Protein AF-A0A2T0UNH3-F1 (afdb_monomer)

Structure (mmCIF, N/CA/C/O backbone):
data_AF-A0A2T0UNH3-F1
#
_entry.id   AF-A0A2T0UNH3-F1
#
loop_
_atom_site.group_PDB
_atom_site.id
_atom_site.type_symbol
_atom_site.label_atom_id
_atom_site.label_alt_id
_atom_site.label_comp_id
_atom_site.label_asym_id
_atom_site.label_entity_id
_atom_site.label_seq_id
_atom_site.pdbx_PDB_ins_code
_atom_site.Cartn_x
_atom_site.Cartn_y
_atom_site.Cartn_z
_atom_site.occupancy
_atom_site.B_iso_or_equiv
_atom_site.auth_seq_id
_atom_site.auth_comp_id
_atom_site.auth_asym_id
_atom_site.auth_atom_id
_atom_site.pdbx_PDB_model_num
ATOM 1 N N . MET A 1 1 ? -21.441 10.831 -38.126 1.00 39.22 1 MET A N 1
ATOM 2 C CA . MET A 1 1 ? -20.653 12.075 -38.271 1.00 39.22 1 MET A CA 1
ATOM 3 C C . MET A 1 1 ? -20.187 12.499 -36.891 1.00 39.22 1 MET A C 1
ATOM 5 O O . MET A 1 1 ? -21.005 12.599 -35.989 1.00 39.22 1 MET A O 1
ATOM 9 N N . ILE A 1 2 ? -18.871 12.618 -36.735 1.00 48.09 2 ILE A N 1
ATOM 10 C CA . ILE A 1 2 ? -18.141 12.931 -35.501 1.00 48.09 2 ILE A CA 1
ATOM 11 C C . ILE A 1 2 ? -18.104 14.447 -35.319 1.00 48.09 2 ILE A C 1
ATOM 13 O O . ILE A 1 2 ? -17.735 15.131 -36.270 1.00 48.09 2 ILE A O 1
ATOM 17 N N . THR A 1 3 ? -18.340 14.941 -34.100 1.00 41.69 3 THR A N 1
ATOM 18 C CA . TH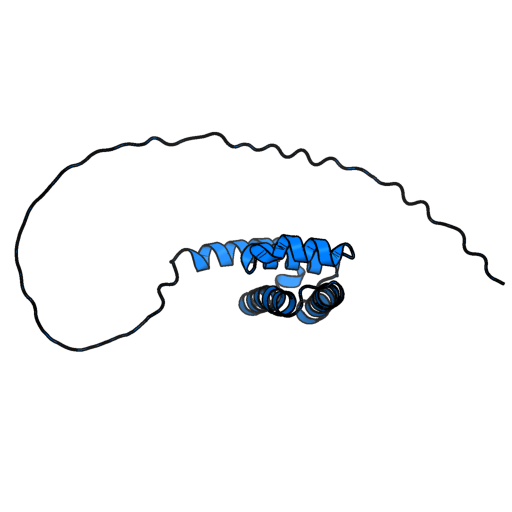R A 1 3 ? -17.769 16.230 -33.677 1.00 41.69 3 THR A CA 1
ATOM 19 C C . THR A 1 3 ? -17.400 16.196 -32.190 1.00 41.69 3 THR A C 1
ATOM 21 O O . THR A 1 3 ? -18.222 16.465 -31.320 1.00 41.69 3 THR A O 1
ATOM 24 N N . LEU A 1 4 ? -16.133 15.869 -31.915 1.00 49.72 4 LEU A N 1
ATOM 25 C CA . LEU A 1 4 ? -15.428 16.170 -30.665 1.00 49.72 4 LEU A CA 1
ATOM 26 C C . LEU A 1 4 ? -15.281 17.696 -30.518 1.00 49.72 4 LEU A C 1
ATOM 28 O O . LEU A 1 4 ? -14.864 18.357 -31.473 1.00 49.72 4 LEU A O 1
ATOM 32 N N . ARG A 1 5 ? -15.501 18.256 -29.322 1.00 51.88 5 ARG A N 1
ATOM 33 C CA . ARG A 1 5 ? -14.946 19.571 -28.953 1.00 51.88 5 ARG A CA 1
ATOM 34 C C . ARG A 1 5 ? -14.256 19.510 -27.590 1.00 51.88 5 ARG A C 1
ATOM 36 O O . ARG A 1 5 ? -14.778 18.954 -26.634 1.00 51.88 5 ARG A O 1
ATOM 43 N N . LYS A 1 6 ? -13.032 20.037 -27.613 1.00 44.94 6 LYS A N 1
ATOM 44 C CA . LYS A 1 6 ? -11.930 19.943 -26.655 1.00 44.94 6 LYS A CA 1
ATOM 45 C C . LYS A 1 6 ? -12.176 20.612 -25.296 1.00 44.94 6 LYS A C 1
ATOM 47 O O . LYS A 1 6 ? -12.817 21.650 -25.194 1.00 44.94 6 LYS A O 1
ATOM 52 N N . THR A 1 7 ? -11.511 19.986 -24.333 1.00 50.41 7 THR A N 1
ATOM 53 C CA . THR A 1 7 ? -10.988 20.385 -23.022 1.00 50.41 7 THR A CA 1
ATOM 54 C C . THR A 1 7 ? -10.361 21.781 -22.912 1.00 50.41 7 THR A C 1
ATOM 56 O O . THR A 1 7 ? -9.535 22.154 -23.742 1.00 50.41 7 THR A O 1
ATOM 59 N N . THR A 1 8 ? -10.624 22.446 -21.777 1.00 50.28 8 THR A N 1
ATOM 60 C CA . THR A 1 8 ? -9.733 23.454 -21.173 1.00 50.28 8 THR A CA 1
ATOM 61 C C . THR A 1 8 ? -9.830 23.349 -19.646 1.00 50.28 8 THR A C 1
ATOM 63 O O . THR A 1 8 ? -10.726 23.933 -19.043 1.00 50.28 8 THR A O 1
ATOM 66 N N . THR A 1 9 ? -8.927 22.603 -19.010 1.00 53.62 9 THR A N 1
ATOM 67 C CA . THR A 1 9 ? -8.791 22.590 -17.544 1.00 53.62 9 THR A CA 1
ATOM 68 C C . THR A 1 9 ? -7.508 23.335 -17.194 1.00 53.62 9 THR A C 1
ATOM 70 O O . THR A 1 9 ? -6.419 22.921 -17.584 1.00 53.62 9 THR A O 1
ATOM 73 N N . LEU A 1 10 ? -7.657 24.484 -16.534 1.00 48.00 10 LEU A N 1
ATOM 74 C CA . LEU A 1 10 ? -6.567 25.352 -16.093 1.00 48.00 10 LEU A CA 1
ATOM 75 C C . LEU A 1 10 ? -5.771 24.673 -14.969 1.00 48.00 10 LEU A C 1
ATOM 77 O O . LEU A 1 10 ? -6.332 24.296 -13.943 1.00 48.00 10 LEU A O 1
ATOM 81 N N . PHE A 1 11 ? -4.460 24.546 -15.174 1.00 49.59 11 PHE A N 1
ATOM 82 C CA . PHE A 1 11 ? -3.486 24.141 -14.163 1.00 49.59 11 PHE A CA 1
ATOM 83 C C . PHE A 1 11 ? -3.411 25.204 -13.057 1.00 49.59 11 PHE A C 1
ATOM 85 O O . PHE A 1 11 ? -2.950 26.321 -13.293 1.00 49.59 11 PHE A O 1
ATOM 92 N N . ALA A 1 12 ? -3.849 24.853 -11.848 1.00 51.59 12 ALA A N 1
ATOM 93 C CA . ALA A 1 12 ? -3.575 25.614 -10.636 1.00 51.59 12 ALA A CA 1
ATOM 94 C C . ALA A 1 12 ? -2.286 25.071 -10.000 1.00 51.59 12 ALA A C 1
ATOM 96 O O . ALA A 1 12 ? -2.288 24.046 -9.321 1.00 51.59 12 ALA A O 1
ATOM 97 N N . SER A 1 13 ? -1.170 25.742 -10.268 1.00 51.03 13 SER A N 1
ATOM 98 C CA . SER A 1 13 ? 0.141 25.431 -9.699 1.00 51.03 13 SER A CA 1
ATOM 99 C C . SER A 1 13 ? 0.206 25.912 -8.245 1.00 51.03 13 SER A C 1
ATOM 101 O O . SER A 1 13 ? 0.462 27.087 -7.992 1.00 51.03 13 SER A O 1
ATOM 103 N N . ALA A 1 14 ? -0.031 25.022 -7.281 1.00 52.47 14 ALA A N 1
ATOM 104 C CA . ALA A 1 14 ? 0.230 25.294 -5.869 1.00 52.47 14 ALA A CA 1
ATOM 105 C C . ALA A 1 14 ? 1.663 24.856 -5.523 1.00 52.47 14 ALA A C 1
ATOM 107 O O . A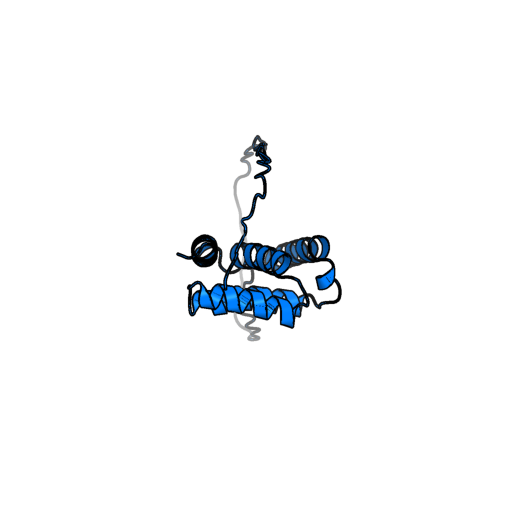LA A 1 14 ? 1.968 23.668 -5.455 1.00 52.47 14 ALA A O 1
ATOM 108 N N . ALA A 1 15 ? 2.552 25.833 -5.339 1.00 49.72 15 ALA A N 1
ATOM 109 C CA . ALA A 1 15 ? 3.910 25.621 -4.860 1.00 49.72 15 ALA A CA 1
ATOM 110 C C . ALA A 1 15 ? 3.882 25.277 -3.360 1.00 49.72 15 ALA A C 1
ATOM 112 O O . ALA A 1 15 ? 3.571 26.129 -2.529 1.00 49.72 15 ALA A O 1
ATOM 113 N N . LEU A 1 16 ? 4.206 24.033 -3.009 1.00 44.97 16 LEU A N 1
ATOM 114 C CA . LEU A 1 16 ? 4.454 23.631 -1.626 1.00 44.97 16 LEU A CA 1
ATOM 115 C C . LEU A 1 16 ? 5.902 23.983 -1.271 1.00 44.97 16 LEU A C 1
ATOM 117 O O . LEU A 1 16 ? 6.847 23.360 -1.751 1.00 44.97 16 LEU A O 1
ATOM 121 N N . ALA A 1 17 ? 6.070 25.016 -0.449 1.00 48.19 17 ALA A N 1
ATOM 122 C CA . ALA A 1 17 ? 7.346 25.364 0.155 1.00 48.19 17 ALA A CA 1
ATOM 123 C C . ALA A 1 17 ? 7.701 24.321 1.230 1.00 48.19 17 ALA A C 1
ATOM 125 O O . ALA A 1 17 ? 7.059 24.266 2.277 1.00 48.19 17 ALA A O 1
ATOM 126 N N . LEU A 1 18 ? 8.720 23.494 0.978 1.00 42.75 18 LEU A N 1
ATOM 127 C CA . LEU A 1 18 ? 9.323 22.643 2.003 1.00 42.75 18 LEU A CA 1
ATOM 128 C C . LEU A 1 18 ? 10.252 23.494 2.876 1.00 42.75 18 LEU A C 1
ATOM 130 O O . LEU A 1 18 ? 11.395 23.762 2.508 1.00 42.75 18 LEU A O 1
ATOM 134 N N . THR A 1 19 ? 9.786 23.908 4.050 1.00 54.16 19 THR A N 1
ATOM 135 C CA . THR A 1 19 ? 10.675 24.409 5.102 1.00 54.16 19 THR A CA 1
ATOM 136 C C . THR A 1 19 ? 11.268 23.216 5.849 1.00 54.16 19 THR A C 1
ATOM 138 O O . THR A 1 19 ? 10.614 22.636 6.713 1.00 54.16 19 THR A O 1
ATOM 141 N N . LEU A 1 20 ? 12.504 22.837 5.506 1.00 44.75 20 LEU A N 1
ATOM 142 C CA . LEU A 1 20 ? 13.321 21.950 6.334 1.00 44.75 20 LEU A CA 1
ATOM 143 C C . LEU A 1 20 ? 13.766 22.711 7.590 1.00 44.75 20 LEU A C 1
ATOM 145 O O . LEU A 1 20 ? 14.749 23.450 7.565 1.00 44.75 20 LEU A O 1
ATOM 149 N N . THR A 1 21 ? 13.072 22.518 8.706 1.00 48.03 21 THR A N 1
ATOM 150 C CA . THR A 1 21 ? 13.612 22.815 10.038 1.00 48.03 21 THR A CA 1
ATOM 151 C C . THR A 1 21 ? 14.458 21.629 10.494 1.00 48.03 21 THR A C 1
ATOM 153 O O . THR A 1 21 ? 13.979 20.717 11.159 1.00 48.03 21 THR A O 1
ATOM 156 N N . ALA A 1 22 ? 15.734 21.642 10.111 1.00 46.91 22 ALA A N 1
ATOM 157 C CA . ALA A 1 22 ? 16.765 20.773 10.667 1.00 46.91 22 ALA A CA 1
ATOM 158 C C . ALA A 1 22 ? 17.860 21.643 11.297 1.00 46.91 22 ALA A C 1
ATOM 160 O O . ALA A 1 22 ? 18.745 22.130 10.603 1.00 46.91 22 ALA A O 1
ATOM 161 N N . CYS A 1 23 ? 17.748 21.882 12.603 1.00 42.53 23 CYS A N 1
ATOM 162 C CA . CYS A 1 23 ? 18.802 22.344 13.515 1.00 42.53 23 CYS A CA 1
ATOM 163 C C . CYS A 1 23 ? 18.153 22.381 14.909 1.00 42.53 23 CYS A C 1
ATOM 165 O O . CYS A 1 23 ? 17.105 22.997 15.057 1.00 42.53 23 CYS A O 1
ATOM 167 N N . GLY A 1 24 ? 18.619 21.752 15.974 1.00 37.44 24 GLY A N 1
ATOM 168 C CA . GLY A 1 24 ? 19.834 21.017 16.279 1.00 37.44 24 GLY A CA 1
ATOM 169 C C . GLY A 1 24 ? 19.807 20.765 17.795 1.00 37.44 24 GLY A C 1
ATOM 170 O O . GLY A 1 24 ? 19.080 21.448 18.518 1.00 37.44 24 GLY A O 1
ATOM 171 N N . GLY A 1 25 ? 20.587 19.797 18.270 1.00 38.38 25 GLY A N 1
ATOM 172 C CA . GLY A 1 25 ? 20.821 19.582 19.700 1.00 38.38 25 GLY A CA 1
ATOM 173 C C . GLY A 1 25 ? 20.737 18.113 20.096 1.00 38.38 25 GLY A C 1
ATOM 174 O O . GLY A 1 25 ? 19.662 17.528 20.084 1.00 38.38 25 GLY A O 1
ATOM 175 N N . SER A 1 26 ? 21.877 17.503 20.414 1.00 41.50 26 SER A N 1
ATOM 176 C CA . SER A 1 26 ? 22.329 17.460 21.808 1.00 41.50 26 SER A CA 1
ATOM 177 C C . SER A 1 26 ? 23.650 16.696 21.926 1.00 41.50 26 SER A C 1
ATOM 179 O O . SER A 1 26 ? 23.747 15.510 21.629 1.00 41.50 26 SER A O 1
ATOM 181 N N . ASP A 1 27 ? 24.656 17.473 22.307 1.00 42.16 27 ASP A N 1
ATOM 182 C CA . ASP A 1 27 ? 25.744 17.210 23.249 1.00 42.16 27 ASP A CA 1
ATOM 183 C C . ASP A 1 27 ? 26.178 15.759 23.509 1.00 42.16 27 ASP A C 1
ATOM 185 O O . ASP A 1 27 ? 25.543 14.975 24.212 1.00 42.16 27 ASP A O 1
ATOM 189 N N . SER A 1 28 ? 27.385 15.472 23.032 1.00 45.50 28 SER A N 1
ATOM 190 C CA . SER A 1 28 ? 28.269 14.421 23.516 1.00 45.50 28 SER A CA 1
ATOM 191 C C . SER A 1 28 ? 28.758 14.729 24.937 1.00 45.50 28 SER A C 1
ATOM 193 O O . SER A 1 28 ? 29.554 15.649 25.120 1.00 45.50 28 SER A O 1
ATOM 195 N N . ASN A 1 29 ? 28.347 13.916 25.914 1.00 43.09 29 ASN A N 1
ATOM 196 C CA . ASN A 1 29 ? 29.025 13.790 27.205 1.00 43.09 29 ASN A CA 1
ATOM 197 C C . ASN A 1 29 ? 29.583 12.371 27.358 1.00 43.09 29 ASN A C 1
ATOM 199 O O . ASN A 1 29 ? 28.872 11.407 27.635 1.00 43.09 29 ASN A O 1
ATOM 203 N N . THR A 1 30 ? 30.889 12.289 27.134 1.00 46.62 30 THR A N 1
ATOM 204 C CA . THR A 1 30 ? 31.791 11.248 27.619 1.00 46.62 30 THR A CA 1
ATOM 205 C C . THR A 1 30 ? 31.908 11.376 29.132 1.00 46.62 30 THR A C 1
ATOM 207 O O . THR A 1 30 ? 32.271 12.456 29.574 1.00 46.62 30 THR A O 1
ATOM 210 N N . GLU A 1 31 ? 31.665 10.299 29.888 1.00 46.16 31 GLU A N 1
ATOM 211 C CA . GLU A 1 31 ? 32.376 9.949 31.135 1.00 46.16 31 GLU A CA 1
ATOM 212 C C . GLU A 1 31 ? 31.815 8.644 31.738 1.00 46.16 31 GLU A C 1
ATOM 214 O O . GLU A 1 31 ? 30.650 8.574 32.118 1.00 46.16 31 GLU A O 1
ATOM 219 N N . SER A 1 32 ? 32.635 7.590 31.825 1.00 38.12 32 SER A N 1
ATOM 220 C CA . SER A 1 32 ? 33.084 7.009 33.106 1.00 38.12 32 SER A CA 1
ATOM 221 C C . SER A 1 32 ? 33.741 5.634 32.902 1.00 38.12 32 SER A C 1
ATOM 223 O O . SER A 1 32 ? 33.213 4.745 32.234 1.00 38.12 32 SER A O 1
ATOM 225 N N . SER A 1 33 ? 34.933 5.507 33.475 1.00 44.75 33 SER A N 1
ATOM 226 C CA . SER A 1 33 ? 35.885 4.400 33.386 1.00 44.75 33 SER A CA 1
ATOM 227 C C . SER A 1 33 ? 35.573 3.229 34.336 1.00 44.75 33 SER A C 1
ATOM 229 O O . SER A 1 33 ? 35.075 3.463 35.428 1.00 44.75 33 SER A O 1
ATOM 231 N N . GLY A 1 34 ? 35.976 2.014 33.917 1.00 39.38 34 GLY A N 1
ATOM 232 C CA . GLY A 1 34 ? 36.617 0.906 34.677 1.00 39.38 34 GLY A CA 1
ATOM 233 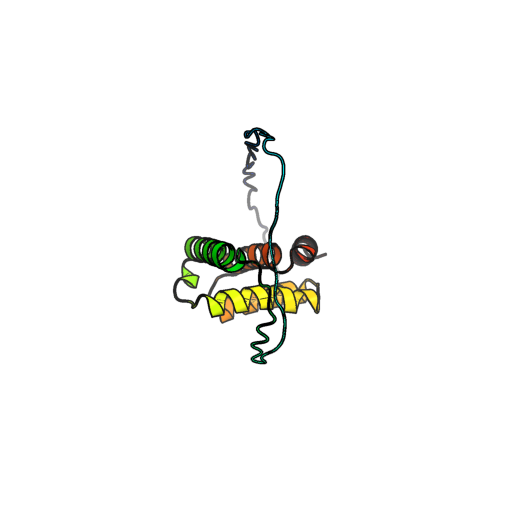C C . GLY A 1 34 ? 36.039 0.434 36.029 1.00 39.38 34 GLY A C 1
ATOM 234 O O . GLY A 1 34 ? 35.911 1.217 36.958 1.00 39.38 34 GLY A O 1
ATOM 235 N N . ASP A 1 35 ? 35.663 -0.845 36.197 1.00 47.28 35 ASP A N 1
ATOM 236 C CA . ASP A 1 35 ? 36.495 -2.052 36.501 1.00 47.28 35 ASP A CA 1
ATOM 237 C C . ASP A 1 35 ? 36.211 -2.484 37.971 1.00 47.28 35 ASP A C 1
ATOM 239 O O . ASP A 1 35 ? 36.369 -1.680 38.882 1.00 47.28 35 ASP A O 1
ATOM 243 N N . THR A 1 36 ? 35.670 -3.659 38.336 1.00 49.00 36 THR A N 1
ATOM 244 C CA . THR A 1 36 ? 36.396 -4.934 38.542 1.00 49.00 36 THR A CA 1
ATOM 245 C C . THR A 1 36 ? 35.472 -6.010 39.188 1.00 49.00 36 THR A C 1
ATOM 247 O O . THR A 1 36 ? 34.760 -5.725 40.145 1.00 49.00 36 THR A O 1
ATOM 250 N N . THR A 1 37 ? 35.572 -7.260 38.700 1.00 43.78 37 THR A N 1
ATOM 251 C CA . THR A 1 37 ? 35.757 -8.539 39.454 1.00 43.78 37 THR A CA 1
ATOM 252 C C . THR A 1 37 ? 34.660 -9.129 40.388 1.00 43.78 37 THR A C 1
ATOM 254 O O . THR A 1 37 ? 34.420 -8.609 41.472 1.00 43.78 37 THR A O 1
ATOM 257 N N . THR A 1 38 ? 34.149 -10.350 40.084 1.00 41.97 38 THR A N 1
ATOM 258 C CA . THR A 1 38 ? 34.406 -11.640 40.824 1.00 41.97 38 THR A CA 1
ATOM 259 C C . THR A 1 38 ? 33.360 -12.765 40.586 1.00 41.97 38 THR A C 1
ATOM 261 O O . THR A 1 38 ? 32.181 -12.574 40.848 1.00 41.97 38 THR A O 1
ATOM 264 N N . ASN A 1 39 ? 33.869 -13.956 40.205 1.00 39.19 39 ASN A N 1
ATOM 265 C CA . ASN A 1 39 ? 33.392 -15.361 40.340 1.00 39.19 39 ASN A CA 1
ATOM 266 C C . ASN A 1 39 ? 31.980 -15.780 39.874 1.00 39.19 39 ASN A C 1
ATOM 268 O O . ASN A 1 39 ? 30.976 -15.318 40.390 1.00 39.19 39 ASN A O 1
ATOM 272 N N . ALA A 1 40 ? 31.827 -16.665 38.880 1.00 42.09 40 ALA A N 1
ATOM 273 C CA . ALA A 1 40 ? 32.172 -18.103 38.782 1.00 42.09 40 ALA A CA 1
ATOM 274 C C . ALA A 1 40 ? 30.986 -19.029 39.118 1.00 42.09 40 ALA A C 1
ATOM 276 O O . ALA A 1 40 ? 30.621 -19.172 40.281 1.00 42.09 40 ALA A O 1
ATOM 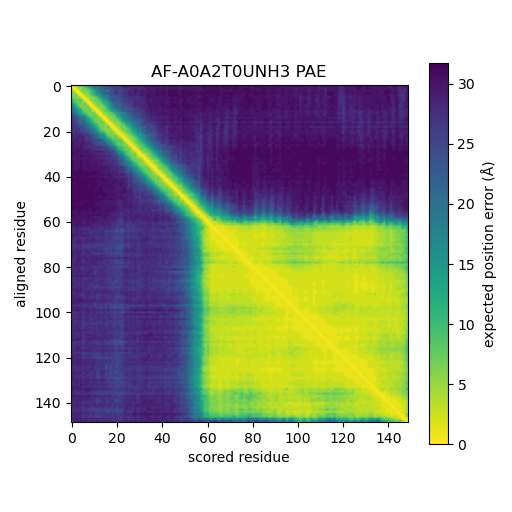277 N N . SER A 1 41 ? 30.448 -19.708 38.094 1.00 38.50 41 SER A N 1
ATOM 278 C CA . SER A 1 41 ? 30.220 -21.169 38.017 1.00 38.50 41 SER A CA 1
ATOM 279 C C . SER A 1 41 ? 29.269 -21.502 36.857 1.00 38.50 41 SER A C 1
ATOM 281 O O . SER A 1 41 ? 28.132 -21.053 36.807 1.00 38.50 41 SER A O 1
ATOM 283 N N . SER A 1 42 ? 29.748 -22.320 35.926 1.00 42.75 42 SER A N 1
ATOM 284 C CA . SER A 1 42 ? 28.959 -23.211 35.058 1.00 42.75 42 SER A CA 1
ATOM 285 C C . SER A 1 42 ? 29.356 -24.652 35.443 1.00 42.75 42 SER A C 1
ATOM 287 O O . SER A 1 42 ? 30.453 -24.784 35.997 1.00 42.75 42 SER A O 1
ATOM 289 N N . PRO A 1 43 ? 28.584 -25.731 35.159 1.00 57.38 43 PRO A N 1
ATOM 290 C CA . PRO A 1 43 ? 27.605 -25.850 34.069 1.00 57.38 43 PRO A CA 1
ATOM 291 C C . PRO A 1 43 ? 26.324 -26.696 34.348 1.00 57.38 43 PRO A C 1
ATOM 293 O O . PRO A 1 43 ? 26.152 -27.317 35.393 1.00 57.38 43 PRO A O 1
ATOM 296 N N . THR A 1 44 ? 25.506 -26.785 33.287 1.00 46.66 44 THR A N 1
ATOM 297 C CA . THR A 1 44 ? 24.525 -27.826 32.883 1.00 46.66 44 THR A CA 1
ATOM 298 C C . THR A 1 44 ? 23.153 -27.927 33.560 1.00 46.66 44 THR A C 1
ATOM 300 O O . THR A 1 44 ? 23.028 -28.276 34.728 1.00 46.66 44 THR A O 1
ATOM 303 N N . GLY A 1 45 ? 22.116 -27.764 32.729 1.00 36.16 45 GLY A N 1
ATOM 304 C CA . GLY A 1 45 ? 20.734 -28.148 33.003 1.00 36.16 45 GLY A CA 1
ATOM 305 C C . GLY A 1 45 ? 19.780 -27.634 31.923 1.00 36.16 45 GLY A C 1
ATOM 306 O O . GLY A 1 45 ? 19.241 -26.545 32.058 1.00 36.16 45 GLY A O 1
ATOM 307 N N . ASP A 1 46 ? 19.633 -28.412 30.851 1.00 48.69 46 ASP A N 1
ATOM 308 C CA . ASP A 1 46 ? 18.646 -28.303 29.769 1.00 48.69 46 ASP A CA 1
ATOM 309 C C . ASP A 1 46 ? 17.281 -27.729 30.194 1.00 48.69 46 ASP A C 1
ATOM 311 O O . ASP A 1 46 ? 16.594 -28.310 31.031 1.00 48.69 46 ASP A O 1
ATOM 315 N N . THR A 1 47 ? 16.849 -26.639 29.554 1.00 42.47 47 THR A N 1
ATOM 316 C CA . THR A 1 47 ? 15.492 -26.471 28.999 1.00 42.47 47 THR A CA 1
ATOM 317 C C . THR A 1 47 ? 15.562 -25.338 27.978 1.00 42.47 47 THR A C 1
ATOM 319 O O . THR A 1 47 ? 15.636 -24.163 28.329 1.00 42.47 47 THR A O 1
ATOM 322 N N . SER A 1 48 ? 15.584 -25.707 26.700 1.00 49.12 48 SER A N 1
ATOM 323 C CA . SER A 1 48 ? 15.459 -24.778 25.580 1.00 49.12 48 SER A CA 1
ATOM 324 C C . SER A 1 48 ? 14.036 -24.211 25.524 1.00 49.12 48 SER A C 1
ATOM 326 O O . SER A 1 48 ? 13.077 -24.982 25.443 1.00 49.12 48 SER A O 1
ATOM 328 N N . PRO A 1 49 ? 13.880 -22.882 25.487 1.00 44.19 49 PRO A N 1
ATOM 329 C CA . PRO A 1 49 ? 12.977 -22.288 24.523 1.00 44.19 49 PRO A CA 1
ATOM 330 C C . PRO A 1 49 ? 13.822 -21.576 23.470 1.00 44.19 49 PRO A C 1
ATOM 332 O O . PRO A 1 49 ? 14.284 -20.452 23.655 1.00 44.19 49 PRO A O 1
ATOM 335 N N . SER A 1 50 ? 14.010 -22.238 22.332 1.00 45.50 50 SER A N 1
ATOM 336 C CA . SER A 1 50 ? 14.315 -21.545 21.087 1.00 45.50 50 SER A CA 1
ATOM 337 C C . SER A 1 50 ? 13.090 -20.714 20.699 1.00 45.50 50 SER A C 1
ATOM 339 O O . SER A 1 50 ? 12.240 -21.167 19.943 1.00 45.50 50 SER A O 1
ATOM 341 N N . THR A 1 51 ? 12.983 -19.497 21.226 1.00 41.84 51 THR A N 1
ATOM 342 C CA . THR A 1 51 ? 12.318 -18.403 20.509 1.00 41.84 51 THR A CA 1
ATOM 343 C C . THR A 1 51 ? 13.405 -17.598 19.823 1.00 41.84 51 THR A C 1
ATOM 345 O O . THR A 1 51 ? 13.849 -16.549 20.285 1.00 41.84 51 THR A O 1
ATOM 348 N N . ASP A 1 52 ? 13.872 -18.197 18.733 1.00 48.38 52 ASP A N 1
ATOM 349 C CA . ASP A 1 52 ? 14.474 -17.511 17.606 1.00 48.38 52 ASP A CA 1
ATOM 350 C C . ASP A 1 52 ? 13.402 -16.584 17.022 1.00 48.38 52 ASP A C 1
ATOM 352 O O . ASP A 1 52 ? 12.398 -17.049 16.488 1.00 48.38 52 ASP A O 1
ATOM 356 N N . SER A 1 53 ? 13.545 -15.286 17.276 1.00 38.97 53 SER A N 1
ATOM 357 C CA . SER A 1 53 ? 13.067 -14.169 16.452 1.00 38.97 53 SER A CA 1
ATOM 358 C C . SER A 1 53 ? 13.444 -12.891 17.187 1.00 38.97 53 SER A C 1
ATOM 360 O O . SER A 1 53 ? 12.701 -12.356 18.007 1.00 38.97 53 SER A O 1
ATOM 362 N N . SER A 1 54 ? 14.666 -12.428 16.936 1.00 41.41 54 SER A N 1
ATOM 363 C CA . SER A 1 54 ? 15.058 -11.054 17.223 1.00 41.41 54 SER A CA 1
ATOM 364 C C . SER A 1 54 ? 14.308 -10.128 16.266 1.00 41.41 54 SER A C 1
ATOM 366 O O . SER A 1 54 ? 14.867 -9.672 15.273 1.00 41.41 54 SER A O 1
ATOM 368 N N . GLU A 1 55 ? 13.035 -9.866 16.543 1.00 49.50 55 GLU A N 1
ATOM 369 C CA . GLU A 1 55 ? 12.370 -8.693 15.992 1.00 49.50 55 GLU A CA 1
ATOM 370 C C . GLU A 1 55 ? 12.801 -7.502 16.864 1.00 49.50 55 GLU A C 1
ATOM 372 O O . GLU A 1 55 ? 12.684 -7.565 18.094 1.00 49.50 55 GLU A O 1
ATOM 377 N N . PRO A 1 56 ? 13.410 -6.443 16.303 1.00 40.25 56 PRO A N 1
ATOM 378 C CA . PRO A 1 56 ? 13.778 -5.291 17.105 1.00 40.25 56 PRO A CA 1
ATOM 379 C C . PRO A 1 56 ? 12.497 -4.693 17.695 1.00 40.25 56 PRO A C 1
ATOM 381 O O . PRO A 1 56 ? 11.567 -4.372 16.959 1.00 40.25 56 PRO A O 1
ATOM 384 N N . ALA A 1 57 ? 12.477 -4.494 19.016 1.00 40.53 57 ALA A N 1
ATOM 385 C CA . ALA A 1 57 ? 11.366 -3.956 19.816 1.00 40.53 57 ALA A CA 1
ATOM 386 C C . ALA A 1 57 ? 10.904 -2.519 19.442 1.00 40.53 57 ALA A C 1
ATOM 388 O O . ALA A 1 57 ? 10.265 -1.834 20.236 1.00 40.53 57 ALA A O 1
ATOM 389 N N . GLY A 1 58 ? 11.248 -2.038 18.244 1.00 41.03 58 GLY A N 1
ATOM 390 C CA . GLY A 1 58 ? 10.748 -0.816 17.619 1.00 41.03 58 GLY A CA 1
ATOM 391 C C . GLY A 1 58 ? 9.721 -1.049 16.500 1.00 41.03 58 GLY A C 1
ATOM 392 O O . GLY A 1 58 ? 9.242 -0.066 15.936 1.00 41.03 58 GLY A O 1
ATOM 393 N N . GLY A 1 59 ? 9.379 -2.302 16.168 1.00 53.12 59 GLY A N 1
ATOM 394 C CA . GLY A 1 59 ? 8.432 -2.641 15.095 1.00 53.12 59 GLY A CA 1
ATOM 395 C C . GLY A 1 59 ? 6.990 -2.210 15.383 1.00 53.12 59 GLY A C 1
ATOM 396 O O . GLY A 1 59 ? 6.400 -1.463 14.597 1.00 53.12 59 GLY A O 1
ATOM 397 N N . ASP A 1 60 ? 6.453 -2.596 16.542 1.00 59.38 60 ASP A N 1
ATOM 398 C CA . ASP A 1 60 ? 5.035 -2.405 16.891 1.00 59.38 60 ASP A CA 1
ATOM 399 C C . ASP A 1 60 ? 4.633 -0.935 17.053 1.00 59.38 60 ASP A C 1
ATOM 401 O O . ASP A 1 60 ? 3.560 -0.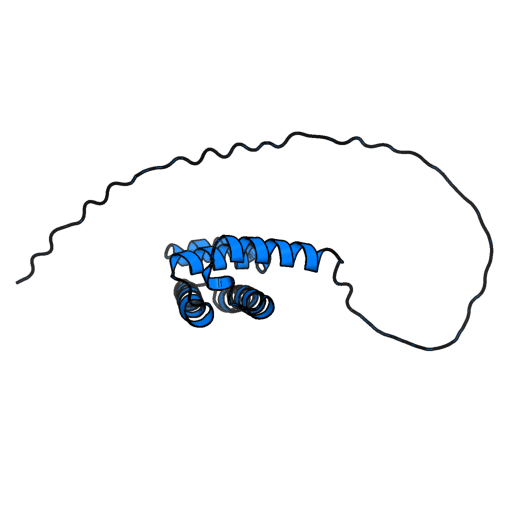506 16.618 1.00 59.38 60 ASP A O 1
ATOM 405 N N . VAL A 1 61 ? 5.506 -0.119 17.653 1.00 60.84 61 VAL A N 1
ATOM 406 C CA . VAL A 1 61 ? 5.237 1.315 17.858 1.00 60.84 61 VAL A CA 1
ATOM 407 C C . VAL A 1 61 ? 5.264 2.059 16.522 1.00 60.84 61 VAL A C 1
ATOM 409 O O . VAL A 1 61 ? 4.426 2.923 16.266 1.00 60.84 61 VAL A O 1
ATOM 412 N N . ALA A 1 62 ? 6.191 1.697 15.631 1.00 79.88 62 ALA A N 1
ATOM 413 C CA . ALA A 1 62 ? 6.249 2.277 14.296 1.00 79.88 62 ALA A CA 1
ATOM 414 C C . ALA A 1 62 ? 5.078 1.812 13.413 1.00 79.88 62 ALA A C 1
ATOM 416 O O . ALA A 1 62 ? 4.637 2.567 12.547 1.00 79.88 62 ALA A O 1
ATOM 417 N N . GLU A 1 63 ? 4.588 0.582 13.591 1.00 85.06 63 GLU A N 1
ATOM 418 C CA . GLU A 1 63 ? 3.448 0.038 12.842 1.00 85.06 63 GLU A CA 1
ATOM 419 C C . GLU A 1 63 ? 2.124 0.655 13.264 1.00 85.06 63 GLU A C 1
ATOM 421 O O . GLU A 1 63 ? 1.390 1.170 12.423 1.00 85.06 63 GLU A O 1
ATOM 426 N N . SER A 1 64 ? 1.865 0.701 14.567 1.00 85.00 64 SER A N 1
ATOM 427 C CA . SER A 1 64 ? 0.672 1.345 15.119 1.00 85.00 64 SER A CA 1
ATOM 428 C C . SER A 1 64 ? 0.603 2.836 14.766 1.00 85.00 64 SER A C 1
ATOM 430 O O . SER A 1 64 ? -0.464 3.329 14.402 1.00 85.00 64 SER A O 1
ATOM 432 N N . ALA A 1 65 ? 1.731 3.559 14.776 1.00 87.94 65 ALA A N 1
ATOM 433 C CA . ALA A 1 65 ? 1.774 4.959 14.343 1.00 87.94 65 ALA A CA 1
ATOM 434 C C . ALA A 1 65 ? 1.493 5.124 12.835 1.00 87.94 65 ALA A C 1
ATOM 436 O O . ALA A 1 65 ? 0.788 6.053 12.420 1.00 87.94 65 ALA A O 1
ATOM 437 N N . TRP A 1 66 ? 2.018 4.216 12.009 1.00 90.06 66 TRP A N 1
ATOM 438 C CA . TRP A 1 66 ? 1.757 4.193 10.569 1.00 90.06 66 TRP A CA 1
ATOM 439 C C . TRP A 1 66 ? 0.279 3.895 10.276 1.00 90.06 66 TRP A C 1
ATOM 441 O O . TRP A 1 66 ? -0.363 4.641 9.534 1.00 90.06 66 TRP A O 1
ATOM 451 N N . LEU A 1 67 ? -0.298 2.891 10.941 1.00 91.88 67 LEU A N 1
ATOM 452 C CA . LEU A 1 67 ? -1.719 2.551 10.846 1.00 91.88 67 LEU A CA 1
ATOM 453 C C . LEU A 1 67 ? -2.618 3.702 11.294 1.00 91.88 67 LEU A C 1
ATOM 455 O O . LEU A 1 67 ? -3.565 4.051 10.590 1.00 91.88 67 LEU A O 1
ATOM 459 N N . ALA A 1 68 ? -2.299 4.343 12.421 1.00 90.44 68 ALA A N 1
ATOM 460 C CA . ALA A 1 68 ? -3.039 5.502 12.912 1.00 90.44 68 ALA A CA 1
ATOM 461 C C . ALA A 1 68 ? -3.021 6.662 11.902 1.00 90.44 68 ALA A C 1
ATOM 463 O O . ALA A 1 68 ? -4.033 7.340 11.710 1.00 90.44 68 ALA A O 1
ATOM 464 N N . THR A 1 69 ? -1.895 6.868 11.214 1.00 89.88 69 THR A N 1
ATOM 465 C CA . THR A 1 69 ? -1.780 7.873 10.147 1.00 89.88 69 THR A CA 1
ATOM 466 C C . THR A 1 69 ? -2.695 7.537 8.970 1.00 89.88 69 THR A C 1
ATOM 468 O O . THR A 1 69 ? -3.406 8.416 8.477 1.00 89.88 69 THR A O 1
ATOM 471 N N . PHE A 1 70 ? -2.738 6.268 8.555 1.00 90.12 70 PHE A N 1
ATOM 472 C CA . PHE A 1 70 ? -3.581 5.825 7.447 1.00 90.12 70 PHE A CA 1
ATOM 473 C C . PHE A 1 70 ? -5.069 5.847 7.768 1.00 90.12 70 PHE A C 1
ATOM 475 O O . PHE A 1 70 ? -5.837 6.368 6.966 1.00 90.12 70 PHE A O 1
ATOM 482 N N . LYS A 1 71 ? -5.477 5.389 8.953 1.00 92.56 71 LYS A N 1
ATOM 483 C CA . LYS A 1 71 ? -6.877 5.471 9.395 1.00 92.56 71 LYS A CA 1
ATOM 484 C C . LYS A 1 71 ? -7.361 6.918 9.507 1.00 92.56 71 LYS A C 1
ATOM 486 O O . LYS A 1 71 ? -8.483 7.223 9.125 1.00 92.56 71 LYS A O 1
ATOM 491 N N . LYS A 1 72 ? -6.488 7.841 9.928 1.00 91.25 72 LYS A N 1
ATOM 492 C CA . LYS A 1 72 ? -6.799 9.278 9.957 1.00 91.25 72 LYS A CA 1
ATOM 493 C C . LYS A 1 72 ? -6.903 9.904 8.560 1.00 91.25 72 LYS A C 1
ATOM 495 O O . LYS A 1 72 ? -7.699 10.818 8.361 1.00 91.25 72 LYS A O 1
ATOM 500 N N . GLY A 1 73 ? -6.065 9.473 7.616 1.00 87.50 73 GLY A N 1
ATOM 501 C CA . GLY A 1 73 ? -6.042 9.997 6.245 1.00 87.50 73 GLY A CA 1
ATOM 502 C C . GLY A 1 73 ? -7.077 9.361 5.310 1.00 87.50 73 GLY A C 1
ATOM 503 O O . GLY A 1 73 ? -7.481 9.986 4.331 1.00 87.50 73 GLY A O 1
ATOM 504 N N . ILE A 1 74 ? -7.504 8.136 5.614 1.00 91.88 74 ILE A N 1
ATOM 505 C CA . ILE A 1 74 ? -8.435 7.314 4.839 1.00 91.88 74 ILE A CA 1
ATOM 506 C C . ILE A 1 74 ? -9.482 6.766 5.825 1.00 91.88 74 ILE A C 1
ATOM 508 O O . ILE A 1 74 ? -9.321 5.654 6.336 1.00 91.88 74 ILE A O 1
ATOM 512 N N . PRO A 1 75 ? -10.539 7.544 6.126 1.00 91.19 75 PRO A N 1
ATOM 513 C CA . PRO A 1 75 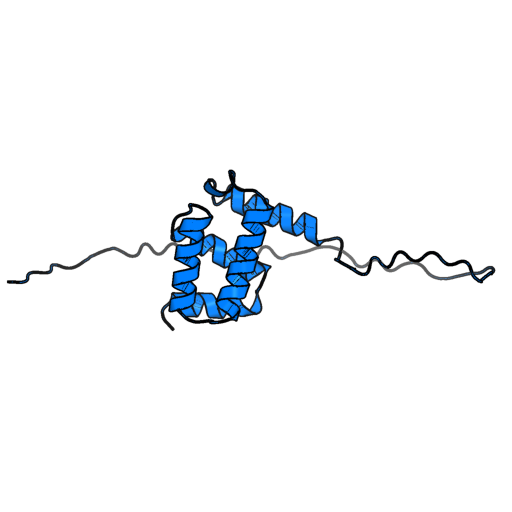? -11.553 7.166 7.115 1.00 91.19 75 PRO A CA 1
ATOM 514 C C . PRO A 1 75 ? -12.237 5.824 6.823 1.00 91.19 75 PRO A C 1
ATOM 516 O O . PRO A 1 75 ? -12.667 5.124 7.733 1.00 91.19 75 PRO A O 1
ATOM 519 N N . GLU A 1 76 ? -12.297 5.410 5.557 1.00 91.19 76 GLU A N 1
ATOM 520 C CA . GLU A 1 76 ? -12.825 4.106 5.145 1.00 91.19 76 GLU A CA 1
ATOM 521 C C . GLU A 1 76 ? -12.060 2.915 5.756 1.00 91.19 76 GLU A C 1
ATOM 523 O O . GLU A 1 76 ? -12.619 1.826 5.886 1.00 91.19 76 GLU A O 1
ATOM 528 N N . LEU A 1 77 ? -10.810 3.119 6.189 1.00 90.25 77 LEU A N 1
ATOM 529 C CA . LEU A 1 77 ? -10.008 2.095 6.863 1.00 90.25 77 LEU A CA 1
ATOM 530 C C . LEU A 1 77 ? -10.315 1.968 8.360 1.00 90.25 77 LEU A C 1
ATOM 532 O O . LEU A 1 77 ? -9.877 1.000 8.978 1.00 90.25 77 LEU A O 1
ATOM 536 N N . GLU A 1 78 ? -11.060 2.895 8.971 1.00 90.69 78 GLU A N 1
ATOM 537 C CA . GLU A 1 78 ? -11.400 2.816 10.402 1.00 90.69 78 GLU A CA 1
ATOM 538 C C . GLU A 1 78 ? -12.216 1.559 10.730 1.00 90.69 78 GLU A C 1
ATOM 540 O O . GLU A 1 78 ? -12.055 0.976 11.801 1.00 90.69 78 GLU A O 1
ATOM 545 N N . GLY A 1 79 ? -13.047 1.109 9.783 1.00 87.38 79 GLY A N 1
ATOM 546 C CA . GLY A 1 79 ? -13.826 -0.125 9.892 1.00 87.38 79 GLY A CA 1
ATOM 547 C 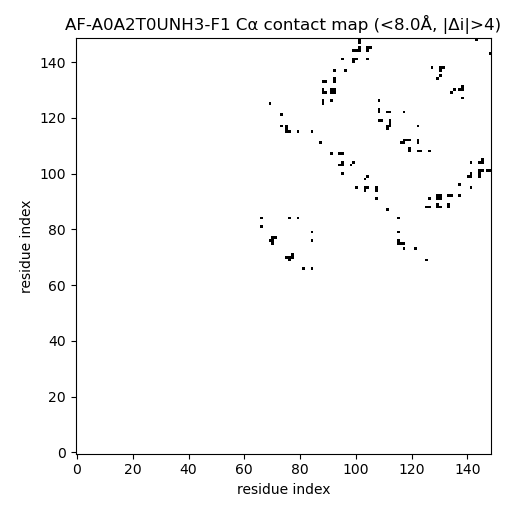C . GLY A 1 79 ? -13.042 -1.407 9.595 1.00 87.38 79 GLY A C 1
ATOM 548 O O . GLY A 1 79 ? -13.613 -2.492 9.705 1.00 87.38 79 GLY A O 1
ATOM 549 N N . LYS A 1 80 ? -11.766 -1.309 9.202 1.00 91.94 80 LYS A N 1
ATOM 550 C CA . LYS A 1 80 ? -10.904 -2.454 8.880 1.00 91.94 80 LYS A CA 1
ATOM 551 C C . LYS A 1 80 ? -10.007 -2.819 10.063 1.00 91.94 80 LYS A C 1
ATOM 553 O O . LYS A 1 80 ? -9.565 -1.957 10.835 1.00 91.94 80 LYS A O 1
ATOM 558 N N . SER A 1 81 ? -9.728 -4.115 10.201 1.00 93.12 81 SER A N 1
ATOM 559 C CA . SER A 1 81 ? -8.768 -4.594 11.199 1.00 93.12 81 SER A CA 1
ATOM 560 C C . SER A 1 81 ? -7.349 -4.161 10.831 1.00 93.12 81 SER A C 1
ATOM 562 O O . SER A 1 81 ? -7.023 -4.021 9.652 1.00 93.12 81 SER A O 1
ATOM 564 N N . ASP A 1 82 ? -6.509 -3.938 11.839 1.00 91.75 82 ASP A N 1
ATOM 565 C CA . ASP A 1 82 ? -5.110 -3.550 11.629 1.00 91.75 82 ASP A CA 1
ATOM 566 C C . ASP A 1 82 ? -4.366 -4.608 10.803 1.00 91.75 82 ASP A C 1
ATOM 568 O O . ASP A 1 82 ? -3.686 -4.265 9.837 1.00 91.75 82 ASP A O 1
ATOM 572 N N . ASP A 1 83 ? -4.602 -5.890 11.099 1.00 92.50 83 ASP A N 1
ATOM 573 C CA . ASP A 1 83 ? -4.036 -7.024 10.364 1.00 92.50 83 ASP A CA 1
ATOM 574 C C . ASP A 1 83 ? -4.426 -7.021 8.882 1.00 92.50 83 ASP A C 1
ATOM 576 O O . ASP A 1 83 ? -3.592 -7.300 8.022 1.00 92.50 83 ASP A O 1
ATOM 580 N N . GLU A 1 84 ? -5.675 -6.675 8.558 1.00 93.88 84 GLU A N 1
ATOM 581 C CA . GLU A 1 84 ? -6.137 -6.591 7.169 1.00 93.88 84 GLU A CA 1
ATOM 582 C C . GLU A 1 84 ? -5.420 -5.469 6.410 1.00 93.88 84 GLU A C 1
ATOM 584 O O . GLU A 1 84 ? -4.986 -5.659 5.272 1.00 93.88 84 GLU A O 1
ATOM 589 N N . ILE A 1 85 ? -5.232 -4.316 7.056 1.00 93.50 85 ILE A N 1
ATOM 590 C CA . ILE A 1 85 ? -4.529 -3.174 6.462 1.00 93.50 85 ILE A CA 1
ATOM 591 C C . ILE A 1 85 ? -3.042 -3.507 6.270 1.00 93.50 85 ILE A C 1
ATOM 593 O O . ILE A 1 85 ? -2.487 -3.242 5.203 1.00 93.50 85 ILE A O 1
ATOM 597 N N . ILE A 1 86 ? -2.395 -4.122 7.265 1.00 93.44 86 ILE A N 1
ATOM 598 C CA . ILE A 1 86 ? -0.989 -4.546 7.173 1.00 93.44 86 ILE A CA 1
ATOM 599 C C . ILE A 1 86 ? -0.817 -5.598 6.072 1.00 93.44 86 ILE A C 1
ATOM 601 O O . ILE A 1 86 ? 0.112 -5.503 5.266 1.00 93.44 86 ILE A O 1
ATOM 605 N N . ALA A 1 87 ? -1.709 -6.589 6.006 1.00 94.56 87 ALA A N 1
ATOM 606 C CA . ALA A 1 87 ? -1.671 -7.624 4.979 1.00 94.56 87 ALA A CA 1
ATOM 607 C C . ALA A 1 87 ? -1.824 -7.022 3.576 1.00 94.56 87 ALA A C 1
ATOM 609 O O . ALA A 1 87 ? -1.051 -7.365 2.680 1.00 94.56 87 ALA A O 1
ATOM 610 N N . ALA A 1 88 ? -2.751 -6.076 3.394 1.00 94.56 88 ALA A N 1
ATOM 611 C CA . ALA A 1 88 ? -2.905 -5.354 2.136 1.00 94.56 88 ALA A CA 1
ATOM 612 C C . ALA A 1 88 ? -1.637 -4.561 1.773 1.00 94.56 88 ALA A C 1
ATOM 614 O O . ALA A 1 88 ? -1.189 -4.608 0.627 1.00 94.56 88 ALA A O 1
ATOM 615 N N . ALA A 1 89 ? -1.011 -3.885 2.742 1.00 93.06 89 ALA A N 1
ATOM 616 C CA . ALA A 1 89 ? 0.217 -3.122 2.521 1.00 93.06 89 ALA A CA 1
ATOM 617 C C . ALA A 1 89 ? 1.406 -4.008 2.110 1.00 93.06 89 ALA A C 1
ATOM 619 O O . ALA A 1 89 ? 2.140 -3.669 1.182 1.00 93.06 89 ALA A O 1
ATOM 620 N N . LYS A 1 90 ? 1.578 -5.168 2.754 1.00 93.69 90 LYS A N 1
ATOM 621 C CA . LYS A 1 90 ? 2.607 -6.150 2.375 1.00 93.69 90 LYS A CA 1
ATOM 622 C C . LYS A 1 90 ? 2.336 -6.721 0.980 1.00 93.69 90 LYS A C 1
ATOM 624 O O . LYS A 1 90 ? 3.234 -6.744 0.142 1.00 93.69 90 LYS A O 1
ATOM 629 N N . LYS A 1 91 ? 1.075 -7.063 0.691 1.00 94.06 91 LYS A N 1
ATOM 630 C CA . LYS A 1 91 ? 0.649 -7.601 -0.608 1.00 94.06 91 LYS A CA 1
ATOM 631 C C . LYS A 1 91 ? 0.934 -6.648 -1.771 1.00 94.06 91 LYS A C 1
ATOM 633 O O . LYS A 1 91 ? 1.374 -7.103 -2.821 1.00 94.06 91 LYS A O 1
ATOM 638 N N . VAL A 1 92 ? 0.742 -5.339 -1.587 1.00 93.56 92 VAL A N 1
ATOM 639 C CA . VAL A 1 92 ? 1.122 -4.311 -2.579 1.00 93.56 92 VAL A CA 1
ATOM 640 C C . VAL A 1 92 ? 2.585 -4.468 -3.001 1.00 93.56 92 VAL A C 1
ATOM 642 O O . VAL A 1 92 ? 2.896 -4.457 -4.193 1.00 93.56 92 VAL A O 1
ATOM 645 N N . CYS A 1 93 ? 3.479 -4.631 -2.025 1.00 92.00 93 CYS A N 1
ATOM 646 C CA . CYS A 1 93 ? 4.904 -4.795 -2.274 1.00 92.00 93 CYS A CA 1
ATOM 647 C C . CYS A 1 93 ? 5.235 -6.131 -2.937 1.00 92.00 93 CYS A C 1
ATOM 649 O O . CYS A 1 93 ? 6.026 -6.153 -3.881 1.00 92.00 93 CYS A O 1
ATOM 651 N N . ASP A 1 94 ? 4.626 -7.223 -2.481 1.00 94.56 94 ASP A N 1
ATOM 652 C CA . ASP A 1 94 ? 4.861 -8.554 -3.043 1.00 94.56 94 ASP A CA 1
ATOM 653 C C . ASP A 1 94 ? 4.400 -8.638 -4.506 1.00 94.56 94 ASP A C 1
ATOM 655 O O . ASP A 1 94 ? 5.168 -9.059 -5.377 1.00 94.56 94 ASP A O 1
ATOM 659 N N . ASP A 1 95 ? 3.191 -8.149 -4.797 1.00 93.81 95 ASP A N 1
ATOM 660 C CA . ASP A 1 95 ? 2.627 -8.132 -6.149 1.00 93.81 95 ASP A CA 1
ATOM 661 C C . ASP A 1 95 ? 3.481 -7.282 -7.098 1.00 93.81 95 ASP A C 1
ATOM 663 O O . ASP A 1 95 ? 3.794 -7.704 -8.214 1.00 93.81 95 ASP A O 1
ATOM 667 N N . PHE A 1 96 ? 3.902 -6.090 -6.659 1.00 92.56 96 PHE A N 1
ATOM 668 C CA . PHE A 1 96 ? 4.697 -5.205 -7.506 1.00 92.56 96 PHE A CA 1
ATOM 669 C C . PHE A 1 96 ? 6.138 -5.696 -7.688 1.00 92.56 96 PHE A C 1
ATOM 671 O O . PHE A 1 96 ? 6.702 -5.560 -8.773 1.00 92.56 96 PHE A O 1
ATOM 678 N N . ARG A 1 97 ? 6.750 -6.316 -6.669 1.00 91.62 97 ARG A N 1
ATOM 679 C CA . ARG A 1 97 ? 8.078 -6.940 -6.806 1.00 91.62 97 ARG A CA 1
ATOM 680 C C . ARG A 1 97 ? 8.067 -8.097 -7.792 1.00 91.62 97 ARG A C 1
ATOM 682 O O . ARG A 1 97 ? 9.034 -8.253 -8.539 1.00 91.62 97 ARG A O 1
ATOM 689 N N . ALA A 1 98 ? 6.990 -8.877 -7.814 1.00 94.06 98 ALA A N 1
ATOM 690 C CA . ALA A 1 98 ? 6.836 -9.968 -8.764 1.00 94.06 98 ALA A CA 1
ATOM 691 C C . ALA A 1 98 ? 6.745 -9.467 -10.215 1.00 94.06 98 ALA A C 1
ATOM 693 O O . ALA A 1 98 ? 7.194 -10.155 -11.133 1.00 94.06 98 ALA A O 1
ATOM 694 N N . SER A 1 99 ? 6.166 -8.285 -10.450 1.00 92.62 99 SER A N 1
ATOM 695 C CA . SER A 1 99 ? 6.017 -7.700 -11.789 1.00 92.62 99 SER A CA 1
ATOM 696 C C . SER A 1 99 ? 5.962 -6.163 -11.724 1.00 92.62 99 SER A C 1
ATOM 698 O O . SER A 1 99 ? 4.881 -5.589 -11.591 1.00 92.62 99 SER A O 1
ATOM 700 N N . PRO A 1 100 ? 7.114 -5.465 -11.804 1.00 89.88 100 PRO A N 1
ATOM 701 C CA . PRO A 1 100 ? 7.187 -4.017 -11.598 1.00 89.88 100 PRO A CA 1
ATOM 702 C C . PRO A 1 100 ? 6.832 -3.244 -12.877 1.00 89.88 100 PRO A C 1
ATOM 704 O O . PRO A 1 100 ? 7.675 -2.572 -13.469 1.00 89.88 100 PRO A O 1
ATOM 707 N N . ASP A 1 101 ? 5.585 -3.374 -13.325 1.00 90.38 101 ASP A N 1
ATOM 708 C CA . ASP A 1 101 ? 5.074 -2.770 -14.557 1.00 90.38 101 ASP A CA 1
ATOM 709 C C . ASP A 1 101 ? 3.751 -2.009 -14.344 1.00 90.38 101 ASP A C 1
ATOM 711 O O . ASP A 1 101 ? 3.058 -2.163 -13.333 1.00 90.38 101 ASP A O 1
ATOM 715 N N . ALA A 1 102 ? 3.384 -1.180 -15.326 1.00 89.81 102 ALA A N 1
ATOM 716 C CA . ALA A 1 102 ? 2.195 -0.330 -15.272 1.00 89.81 102 ALA A CA 1
ATOM 717 C C . ALA A 1 102 ? 0.869 -1.112 -15.188 1.00 89.81 102 ALA A C 1
ATOM 719 O O . ALA A 1 102 ? -0.108 -0.625 -14.611 1.00 89.81 102 ALA A O 1
ATOM 720 N N . ALA A 1 103 ? 0.792 -2.313 -15.771 1.00 93.88 103 ALA A N 1
ATOM 721 C CA . ALA A 1 103 ? -0.413 -3.135 -15.705 1.00 93.88 103 ALA A CA 1
ATOM 722 C C . ALA A 1 103 ? -0.586 -3.730 -14.303 1.00 93.88 103 ALA A C 1
ATOM 724 O O . ALA A 1 103 ? -1.704 -3.759 -13.784 1.00 93.88 103 ALA A O 1
ATOM 725 N N . THR A 1 104 ? 0.509 -4.149 -13.674 1.00 92.75 104 THR A N 1
ATOM 726 C CA . THR A 1 104 ? 0.521 -4.618 -12.287 1.00 92.75 104 THR A CA 1
ATOM 727 C C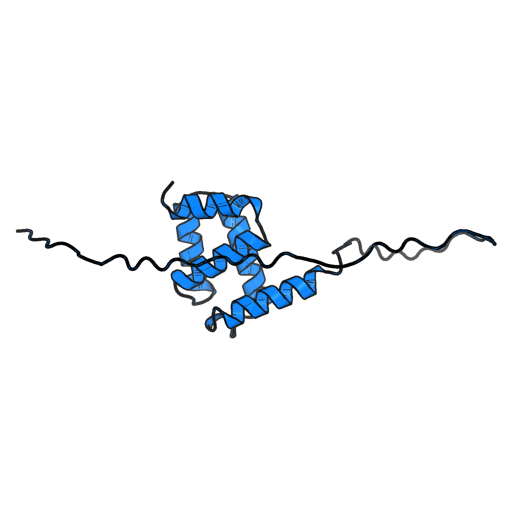 . THR A 1 104 ? 0.196 -3.485 -11.319 1.00 92.75 104 THR A C 1
ATOM 729 O O . THR A 1 104 ? -0.689 -3.655 -10.483 1.00 92.75 104 THR A O 1
ATOM 732 N N . ALA A 1 105 ? 0.777 -2.293 -11.495 1.00 90.62 105 ALA A N 1
ATOM 733 C CA . ALA A 1 105 ? 0.429 -1.119 -10.689 1.00 90.62 105 ALA A CA 1
ATOM 734 C C . ALA A 1 105 ? -1.079 -0.800 -10.741 1.00 90.62 105 ALA A C 1
ATOM 736 O O . ALA A 1 105 ? -1.714 -0.612 -9.704 1.00 90.62 105 ALA A O 1
ATOM 737 N N . LYS A 1 106 ? -1.692 -0.839 -11.934 1.00 92.50 106 LYS A N 1
ATOM 738 C CA . LYS A 1 106 ? -3.148 -0.655 -12.091 1.00 92.50 106 LYS A CA 1
ATOM 739 C C . LYS A 1 106 ? -3.967 -1.749 -11.407 1.00 92.50 106 LYS A C 1
ATOM 741 O O . LYS A 1 106 ? -4.976 -1.441 -10.781 1.00 92.50 106 LYS A O 1
ATOM 746 N N . LYS A 1 107 ? -3.545 -3.015 -11.507 1.00 94.75 107 LYS A N 1
ATOM 747 C CA . LYS A 1 107 ? -4.217 -4.131 -10.816 1.00 94.75 107 LYS A CA 1
ATOM 748 C C . LYS A 1 107 ? -4.169 -3.969 -9.302 1.00 94.75 107 LYS A C 1
ATOM 750 O O . LYS A 1 107 ? -5.169 -4.248 -8.653 1.00 94.75 107 LYS A O 1
ATOM 755 N N . ILE A 1 108 ? -3.043 -3.508 -8.759 1.00 94.00 108 ILE A N 1
ATOM 756 C CA . ILE A 1 108 ? -2.894 -3.242 -7.326 1.00 94.00 108 ILE A CA 1
ATOM 757 C C . ILE A 1 108 ? -3.879 -2.156 -6.887 1.00 94.00 108 ILE A C 1
ATOM 759 O O . ILE A 1 108 ? -4.583 -2.354 -5.901 1.00 94.00 108 ILE A O 1
ATOM 763 N N . VAL A 1 109 ? -3.992 -1.056 -7.642 1.00 94.44 109 VAL A N 1
ATOM 764 C CA . VAL A 1 109 ? -4.981 0.000 -7.360 1.00 94.44 109 VAL A CA 1
ATOM 765 C C . VAL A 1 109 ? -6.395 -0.584 -7.321 1.00 94.44 109 VAL A C 1
ATOM 767 O O . VAL A 1 109 ? -7.056 -0.475 -6.294 1.00 94.44 109 VAL A O 1
ATOM 770 N N . SER A 1 110 ? -6.835 -1.279 -8.375 1.00 94.44 110 SER A N 1
ATOM 771 C CA . SER A 1 110 ? -8.189 -1.860 -8.420 1.00 94.44 110 SER A CA 1
ATOM 772 C C . SER A 1 110 ? -8.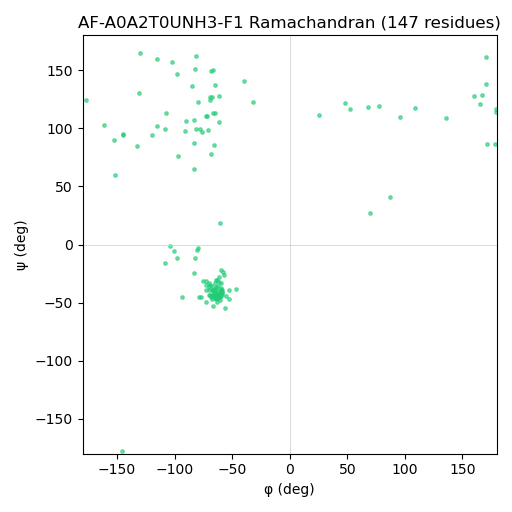435 -2.949 -7.368 1.00 94.44 110 SER A C 1
ATOM 774 O O . SER A 1 110 ? -9.563 -3.114 -6.898 1.00 94.44 110 SER A O 1
ATOM 776 N N . GLY A 1 111 ? -7.391 -3.690 -6.987 1.00 93.81 111 GLY A N 1
ATOM 777 C CA . GLY A 1 111 ? -7.438 -4.649 -5.886 1.00 93.81 111 GLY A CA 1
ATOM 778 C C . GLY A 1 111 ? -7.723 -3.952 -4.561 1.00 93.81 111 GLY A C 1
ATOM 779 O O . GLY A 1 111 ? -8.679 -4.306 -3.885 1.00 93.81 111 GLY A O 1
ATOM 780 N N . LEU A 1 112 ? -6.984 -2.886 -4.244 1.00 94.25 112 LEU A N 1
ATOM 781 C CA . LEU A 1 112 ? -7.211 -2.102 -3.027 1.00 94.25 112 LEU A CA 1
ATOM 782 C C . LEU A 1 112 ? -8.579 -1.414 -3.010 1.00 94.25 112 LEU A C 1
ATOM 784 O O . LEU A 1 112 ? -9.203 -1.353 -1.952 1.00 94.25 112 LEU A O 1
ATOM 788 N N . GLU A 1 113 ? -9.069 -0.934 -4.157 1.00 93.81 113 GLU A N 1
ATOM 789 C CA . GLU A 1 113 ? -10.427 -0.381 -4.247 1.00 93.81 113 GLU A CA 1
ATOM 790 C C . GLU A 1 113 ? -11.487 -1.416 -3.848 1.00 93.81 113 GLU A C 1
ATOM 792 O O . GLU A 1 113 ? -12.448 -1.094 -3.151 1.00 93.81 113 GLU A O 1
ATOM 797 N N . SER A 1 114 ? -11.285 -2.674 -4.245 1.00 92.69 114 SER A N 1
ATOM 798 C CA . SER A 1 114 ? -12.207 -3.776 -3.955 1.00 92.69 114 SER A CA 1
ATOM 799 C C . SER A 1 114 ? -12.053 -4.311 -2.527 1.00 92.69 114 SER A C 1
ATOM 801 O O . SER A 1 114 ? -13.048 -4.517 -1.836 1.00 92.69 114 SER A O 1
ATOM 803 N N . ASP A 1 115 ? -10.814 -4.514 -2.080 1.00 91.94 115 ASP A N 1
ATOM 804 C CA . ASP A 1 115 ? -10.491 -5.161 -0.806 1.00 91.94 115 ASP A CA 1
ATOM 805 C C . ASP A 1 115 ? -10.713 -4.205 0.374 1.00 91.94 115 ASP A C 1
ATOM 807 O O . ASP A 1 115 ? -11.331 -4.562 1.383 1.00 91.94 115 ASP A O 1
ATOM 811 N N . LEU A 1 116 ? -10.256 -2.956 0.239 1.00 91.88 116 LEU A N 1
ATOM 812 C CA . LEU A 1 116 ? -10.328 -1.949 1.298 1.00 91.88 116 LEU A CA 1
ATOM 813 C C . LEU A 1 116 ? -11.524 -1.000 1.151 1.00 91.88 116 LEU A C 1
ATOM 815 O O . LEU A 1 116 ? -11.830 -0.282 2.100 1.00 91.88 116 LEU A O 1
ATOM 819 N N . GLY A 1 117 ? -12.226 -1.013 0.013 1.00 93.06 117 GLY A N 1
ATOM 820 C CA . GLY A 1 117 ? -13.392 -0.152 -0.219 1.00 93.06 117 GLY A CA 1
ATOM 821 C C . GLY A 1 117 ? -13.038 1.329 -0.370 1.00 93.06 117 GLY A C 1
ATOM 822 O O . GLY A 1 117 ? -13.845 2.195 -0.038 1.00 93.06 117 GLY A O 1
ATOM 823 N N . ILE A 1 118 ? -11.820 1.621 -0.825 1.00 93.00 118 ILE A N 1
ATOM 824 C CA . ILE A 1 118 ? -11.287 2.978 -0.999 1.00 93.00 118 ILE A CA 1
ATOM 825 C C . ILE A 1 118 ? -11.336 3.385 -2.473 1.00 93.00 118 ILE A C 1
ATOM 827 O O . ILE A 1 118 ? -11.371 2.532 -3.348 1.00 93.00 118 ILE A O 1
ATOM 831 N N . ASP A 1 119 ? -11.337 4.679 -2.786 1.00 93.62 119 ASP A N 1
ATOM 832 C CA . ASP A 1 119 ? -11.248 5.126 -4.182 1.00 93.62 119 ASP A CA 1
ATOM 833 C C . ASP A 1 119 ? -9.798 5.127 -4.699 1.00 93.62 119 ASP A C 1
ATOM 835 O O . ASP A 1 119 ? -8.844 5.154 -3.920 1.00 93.62 119 ASP A O 1
ATOM 839 N N . SER A 1 120 ? -9.629 5.165 -6.024 1.00 91.25 120 SER A N 1
ATOM 840 C CA . SER A 1 120 ? -8.329 5.218 -6.706 1.00 91.25 120 SER A CA 1
ATOM 841 C C . SER A 1 120 ? -7.345 6.241 -6.122 1.00 91.25 120 SER A C 1
ATOM 843 O O . SER A 1 120 ? -6.147 5.965 -6.062 1.00 91.25 120 SER A O 1
ATOM 845 N N . MET A 1 121 ? -7.789 7.430 -5.695 1.00 91.69 121 MET A N 1
ATOM 846 C CA . MET A 1 121 ? -6.882 8.438 -5.131 1.00 91.69 121 MET A CA 1
ATOM 847 C C . MET A 1 121 ? -6.340 7.973 -3.777 1.00 91.69 121 MET A C 1
ATOM 849 O O . MET A 1 121 ? -5.132 8.040 -3.535 1.00 91.69 121 MET A O 1
ATOM 853 N N . LYS A 1 122 ? -7.217 7.453 -2.915 1.00 93.25 122 LYS A N 1
ATOM 854 C CA . LYS A 1 122 ? -6.835 6.905 -1.607 1.00 93.25 122 LYS A CA 1
ATOM 855 C C . LYS A 1 122 ? -6.034 5.610 -1.735 1.00 93.25 122 LYS A C 1
ATOM 857 O O . LYS A 1 122 ? -5.085 5.424 -0.981 1.00 93.25 122 LYS A O 1
ATOM 862 N N . ALA A 1 123 ? -6.332 4.771 -2.727 1.00 93.12 123 ALA A N 1
ATOM 863 C CA . ALA A 1 123 ? -5.529 3.597 -3.060 1.00 93.12 123 ALA A CA 1
ATOM 864 C C . ALA A 1 123 ? -4.100 3.991 -3.442 1.00 93.12 123 ALA A C 1
ATOM 866 O O . ALA A 1 123 ? -3.149 3.419 -2.928 1.00 93.12 123 ALA A O 1
ATOM 867 N N . ASN A 1 124 ? -3.922 5.028 -4.260 1.00 90.19 124 ASN A N 1
ATOM 868 C CA . ASN A 1 124 ? -2.591 5.523 -4.611 1.00 90.19 124 ASN A CA 1
ATOM 869 C C . ASN A 1 124 ? -1.825 6.103 -3.414 1.00 90.19 124 ASN A C 1
ATOM 871 O O . ASN A 1 124 ? -0.625 5.858 -3.281 1.00 90.19 124 ASN A O 1
ATOM 875 N N . LEU A 1 125 ? -2.512 6.823 -2.520 1.00 91.06 125 LEU A N 1
ATOM 876 C CA . LEU A 1 125 ? -1.925 7.287 -1.260 1.00 91.06 125 LEU A CA 1
ATOM 877 C C . LEU A 1 125 ? -1.490 6.106 -0.379 1.00 91.06 125 LEU A C 1
ATOM 879 O O . LEU A 1 125 ? -0.384 6.111 0.163 1.00 91.06 125 LEU A O 1
ATOM 883 N N . PHE A 1 126 ? -2.348 5.090 -0.267 1.00 93.31 126 PHE A N 1
ATOM 884 C CA . PHE A 1 126 ? -2.070 3.863 0.470 1.00 93.31 126 PHE A CA 1
ATOM 885 C C . PHE A 1 126 ? -0.863 3.126 -0.094 1.00 93.31 126 PHE A C 1
ATOM 887 O O . PHE A 1 126 ? 0.049 2.791 0.658 1.00 93.31 126 PHE A O 1
ATOM 894 N N . ILE A 1 127 ? -0.803 2.952 -1.415 1.00 91.75 127 ILE A N 1
ATOM 895 C CA . ILE A 1 127 ? 0.331 2.305 -2.070 1.00 91.75 127 ILE A CA 1
ATOM 896 C C . ILE A 1 127 ? 1.620 3.080 -1.805 1.00 91.75 127 ILE A C 1
ATOM 898 O O . ILE A 1 127 ? 2.607 2.461 -1.438 1.00 91.75 127 ILE A O 1
ATOM 902 N N . GLY A 1 128 ? 1.617 4.413 -1.906 1.00 88.69 128 GLY A N 1
ATOM 903 C CA . GLY A 1 128 ? 2.813 5.214 -1.625 1.00 88.69 128 GLY A CA 1
ATOM 904 C C . GLY A 1 128 ? 3.354 5.016 -0.204 1.00 88.69 128 GLY A C 1
ATOM 905 O O . GLY A 1 128 ? 4.564 4.890 -0.012 1.00 88.69 128 GLY A O 1
ATOM 906 N N . GLY A 1 129 ? 2.474 4.934 0.800 1.00 89.88 129 GLY A N 1
ATOM 907 C CA . GLY A 1 129 ? 2.908 4.634 2.167 1.00 89.88 129 GLY A CA 1
ATOM 908 C C . GLY A 1 129 ? 3.268 3.169 2.395 1.00 89.88 129 GLY A C 1
ATOM 909 O O . GLY A 1 129 ? 4.162 2.897 3.196 1.00 89.88 129 GLY A O 1
ATOM 910 N N . ALA A 1 130 ? 2.617 2.239 1.695 1.00 91.50 130 ALA A N 1
ATOM 911 C CA . ALA A 1 130 ? 2.941 0.818 1.739 1.00 91.50 130 ALA A CA 1
ATOM 912 C C . ALA A 1 130 ? 4.316 0.549 1.116 1.00 91.50 130 ALA A C 1
ATOM 914 O O . ALA A 1 130 ? 5.147 -0.101 1.746 1.00 91.50 130 ALA A O 1
ATOM 915 N N . THR A 1 131 ? 4.609 1.116 -0.059 1.00 89.50 131 THR A N 1
ATOM 916 C CA . THR A 1 131 ? 5.920 0.983 -0.705 1.00 89.50 131 THR A CA 1
ATOM 917 C C . THR A 1 131 ? 7.002 1.680 0.101 1.00 89.50 131 THR A C 1
ATOM 919 O O . THR A 1 131 ? 8.045 1.085 0.332 1.00 89.50 131 THR A O 1
ATOM 922 N N . GLY A 1 132 ? 6.744 2.884 0.624 1.00 86.69 132 GLY A N 1
ATOM 923 C CA . GLY A 1 132 ? 7.707 3.586 1.476 1.00 86.69 132 GLY A CA 1
ATOM 924 C C . GLY A 1 132 ? 8.052 2.837 2.770 1.00 86.69 132 GLY A C 1
ATOM 925 O O . GLY A 1 132 ? 9.154 2.997 3.282 1.00 86.69 132 GLY A O 1
ATOM 926 N N . ARG A 1 133 ? 7.138 2.006 3.291 1.00 87.62 133 ARG A N 1
ATOM 927 C CA . ARG A 1 133 ? 7.347 1.237 4.527 1.00 87.62 133 ARG A CA 1
ATOM 928 C C . ARG A 1 133 ? 7.891 -0.175 4.294 1.00 87.62 133 ARG A C 1
ATOM 930 O O . ARG A 1 133 ? 8.778 -0.599 5.026 1.00 87.62 133 ARG A O 1
ATOM 937 N N . TYR A 1 134 ? 7.336 -0.916 3.335 1.00 88.56 134 TYR A N 1
ATOM 938 C CA . TYR A 1 134 ? 7.577 -2.358 3.182 1.00 88.56 134 TYR A CA 1
ATOM 939 C C . TYR A 1 134 ? 8.447 -2.721 1.966 1.00 88.56 134 TYR A C 1
ATOM 941 O O . TYR A 1 134 ? 8.978 -3.830 1.905 1.00 88.56 134 TYR A O 1
ATOM 949 N N . CYS A 1 135 ? 8.632 -1.814 1.005 1.00 87.62 135 CYS A N 1
ATOM 950 C CA . CYS A 1 135 ? 9.503 -2.029 -0.153 1.00 87.62 135 CYS A CA 1
ATOM 951 C C . CYS A 1 135 ? 10.067 -0.702 -0.676 1.00 87.62 135 CYS A C 1
ATOM 953 O O . CYS A 1 135 ? 9.828 -0.308 -1.821 1.00 87.62 135 CYS A O 1
ATOM 955 N N . GLU A 1 136 ? 10.805 0.002 0.191 1.00 85.62 136 GLU A N 1
ATOM 956 C CA . GLU A 1 136 ? 11.339 1.345 -0.076 1.00 85.62 136 GLU A CA 1
ATOM 957 C C . GLU A 1 136 ? 12.132 1.388 -1.393 1.00 85.62 136 GLU A C 1
ATOM 959 O O . GLU A 1 136 ? 11.955 2.302 -2.202 1.00 85.62 136 GLU A O 1
ATOM 964 N N . ASP A 1 137 ? 12.894 0.325 -1.667 1.00 86.56 137 ASP A N 1
ATOM 965 C CA . ASP A 1 137 ? 13.681 0.095 -2.882 1.00 86.56 137 ASP A CA 1
ATOM 966 C C . ASP A 1 137 ? 12.858 0.105 -4.184 1.00 86.56 137 ASP A C 1
ATOM 968 O O . ASP A 1 137 ? 13.395 0.379 -5.261 1.00 86.56 137 ASP A O 1
ATOM 972 N N . MET A 1 138 ? 11.553 -0.162 -4.100 1.00 81.44 138 MET A N 1
ATOM 973 C CA . MET A 1 138 ? 10.639 -0.197 -5.243 1.00 81.44 138 MET A CA 1
ATOM 974 C C . MET A 1 138 ? 9.795 1.071 -5.396 1.00 81.44 138 MET A C 1
ATOM 976 O O . MET A 1 138 ? 9.115 1.218 -6.414 1.00 81.44 138 MET A O 1
ATOM 980 N N . SER A 1 139 ? 9.868 2.017 -4.455 1.00 82.06 139 SER A N 1
ATOM 981 C CA . SER A 1 139 ? 9.019 3.219 -4.457 1.00 82.06 139 SER A CA 1
ATOM 982 C C . SER A 1 139 ? 9.182 4.054 -5.733 1.00 82.06 139 SER A C 1
ATOM 984 O O . SER A 1 139 ? 8.192 4.460 -6.339 1.00 82.06 139 SER A O 1
ATOM 986 N N . THR A 1 140 ? 10.415 4.257 -6.215 1.00 83.00 140 THR A N 1
ATOM 987 C CA . THR A 1 140 ? 10.664 5.005 -7.463 1.00 83.00 140 THR A CA 1
ATOM 988 C C . THR A 1 140 ? 10.144 4.266 -8.696 1.00 83.00 140 THR A C 1
ATOM 990 O O . THR A 1 140 ? 9.573 4.894 -9.583 1.00 83.00 140 THR A O 1
ATOM 993 N N . LYS A 1 141 ? 10.286 2.934 -8.745 1.00 84.06 141 LYS A N 1
ATOM 994 C CA . LYS A 1 141 ? 9.772 2.119 -9.860 1.00 84.06 141 LYS A CA 1
ATOM 995 C C . LYS A 1 141 ? 8.251 2.109 -9.903 1.00 84.06 141 LYS A C 1
ATOM 997 O O . LYS A 1 141 ? 7.674 2.104 -10.983 1.00 84.06 141 LYS A O 1
ATOM 1002 N N . PHE A 1 142 ? 7.607 2.125 -8.740 1.00 80.69 142 PHE A N 1
ATOM 1003 C CA . PHE A 1 142 ? 6.157 2.211 -8.657 1.00 80.69 142 PHE A CA 1
ATOM 1004 C C . PHE A 1 142 ? 5.643 3.538 -9.225 1.00 80.69 142 PHE A C 1
ATOM 1006 O O . PHE A 1 142 ? 4.725 3.547 -10.043 1.00 80.69 142 PHE A O 1
ATOM 1013 N N . LEU A 1 143 ? 6.277 4.654 -8.852 1.00 82.88 143 LEU A N 1
ATOM 1014 C CA . LEU A 1 143 ? 5.947 5.975 -9.395 1.00 82.88 143 LEU A CA 1
ATOM 1015 C C . LEU A 1 143 ? 6.144 6.039 -10.916 1.00 82.88 143 LEU A C 1
ATOM 1017 O O . LEU A 1 143 ? 5.285 6.566 -11.620 1.00 82.88 143 LEU A O 1
ATOM 1021 N N . ASP A 1 144 ? 7.238 5.474 -11.424 1.00 85.25 144 ASP A N 1
ATOM 1022 C CA . ASP A 1 144 ? 7.524 5.421 -12.861 1.00 85.25 144 ASP A CA 1
ATOM 1023 C C . ASP A 1 144 ? 6.479 4.585 -13.626 1.00 85.25 144 ASP A C 1
ATOM 1025 O O . ASP A 1 144 ? 5.879 5.045 -14.601 1.00 85.25 144 ASP A O 1
ATOM 1029 N N . ALA A 1 145 ? 6.142 3.401 -13.101 1.00 84.25 145 ALA A N 1
ATOM 1030 C CA . ALA A 1 145 ? 5.098 2.536 -13.651 1.00 84.25 145 ALA A CA 1
ATOM 1031 C C . ALA A 1 145 ? 3.717 3.220 -13.690 1.00 84.25 145 ALA A C 1
ATOM 1033 O O . ALA A 1 145 ? 2.929 2.983 -14.608 1.00 84.25 145 ALA A O 1
ATOM 1034 N N . GLN A 1 146 ? 3.417 4.099 -12.730 1.00 76.81 146 GLN A N 1
ATOM 1035 C CA . GLN A 1 146 ? 2.171 4.869 -12.710 1.00 76.81 146 GLN A CA 1
ATOM 1036 C C . GLN A 1 146 ? 2.113 5.987 -13.755 1.00 76.81 146 GLN A C 1
ATOM 1038 O O . GLN A 1 146 ? 1.034 6.291 -14.267 1.00 76.81 146 GLN A O 1
ATOM 1043 N N . MET A 1 147 ? 3.254 6.586 -14.099 1.00 79.94 147 MET A N 1
ATOM 1044 C CA . MET A 1 147 ? 3.334 7.650 -15.107 1.00 79.94 147 MET A CA 1
ATOM 1045 C C . MET A 1 147 ? 3.346 7.120 -16.549 1.00 79.94 147 MET A C 1
ATOM 1047 O O . MET A 1 147 ? 3.255 7.912 -17.487 1.00 79.94 147 MET A O 1
ATOM 1051 N N . GLY A 1 148 ? 3.380 5.796 -16.727 1.00 64.75 148 GLY A N 1
ATOM 1052 C CA . GLY A 1 148 ? 3.374 5.149 -18.037 1.00 64.75 148 GLY A CA 1
ATOM 1053 C C . GLY A 1 148 ? 4.765 4.990 -18.642 1.00 64.75 148 GLY A C 1
ATOM 1054 O O . GLY A 1 148 ? 4.907 5.230 -19.841 1.00 64.75 148 GLY A O 1
ATOM 1055 N N . GLY A 1 149 ? 5.750 4.624 -17.809 1.00 47.34 149 GLY A N 1
ATOM 1056 C CA . GLY A 1 149 ? 7.092 4.222 -18.247 1.00 47.34 149 GLY A CA 1
ATOM 1057 C C . GLY A 1 149 ? 7.106 3.177 -19.361 1.00 47.34 149 GLY A C 1
ATOM 1058 O O . GLY A 1 149 ? 6.142 2.377 -19.458 1.00 47.34 149 GLY A O 1
#

InterPro domains:
  IPR007969 Domain of unknown function DUF732 [PF05305] (77-137)

Foldseek 3Di:
DDDDDDDDDDDDDDDDDDDPPDDDDDDDDDDDDDDDDDDDDDDDDDDDDPPPDPPPPCPPVVLVVLLVVLCVVFVLCVPPDSVLLLVLLLVLQVQCVVPLALVSLVVSLVVCCVSSVGHSVSSVVSNLSSCVPNPVVCNVSSVVRNVPD

Solvent-accessible surface area (backbone atoms only — not comparable to full-atom values): 9800 Å² total; per-residue (Å²): 139,90,81,91,81,84,89,86,83,84,85,80,84,78,84,81,82,83,79,82,87,82,84,87,87,82,84,90,80,89,84,86,82,83,89,83,90,85,86,91,86,84,85,91,80,93,78,85,77,87,76,86,70,92,68,66,95,62,52,65,65,55,46,53,53,50,49,53,50,47,32,70,75,38,63,65,44,63,86,50,56,69,66,58,53,51,49,52,32,50,47,54,36,54,57,34,70,77,40,79,38,44,70,45,54,50,50,49,34,56,45,38,28,67,76,55,65,40,53,68,70,56,26,52,53,49,47,54,54,23,21,59,70,72,31,52,92,45,38,66,54,52,55,40,21,72,76,65,110

Organism: NCBI:txid407159

pLDDT: mean 71.63, std 22.31, range [36.16, 94.75]

Radius of gyration: 24.9 Å; Cα contacts (8 Å, |Δi|>4): 78; chains: 1; bounding box: 57×54×79 Å

Secondary structure (DSSP, 8-state):
--------------------------------------------------------TTHHHHHHHHHHHHHHH-GGGTTS-HHHHHHHHHHHHHHHHH--SHHHHHHHHHHHHHHH---HHHHHHHHHHHHHHH-GGGHHHHHHHHHT-

Sequence (149 aa):
MITLRKTTTLFASAALALTLTACGGSDSNTESSGDTTTNASSPTGDTSPSTDSSEPAGGDVAESAWLATFKKGIPELEGKSDDEIIAAAKKVCDDFRASPDAATAKKIVSGLESDLGIDSMKANLFIGGATGRYCEDMSTKFLDAQMGG

Mean predicted aligned error: 17.83 Å